Protein AF-A0A7W1HCL0-F1 (afdb_monomer_lite)

Radius of gyration: 26.21 Å; chains: 1; bounding box: 52×28×68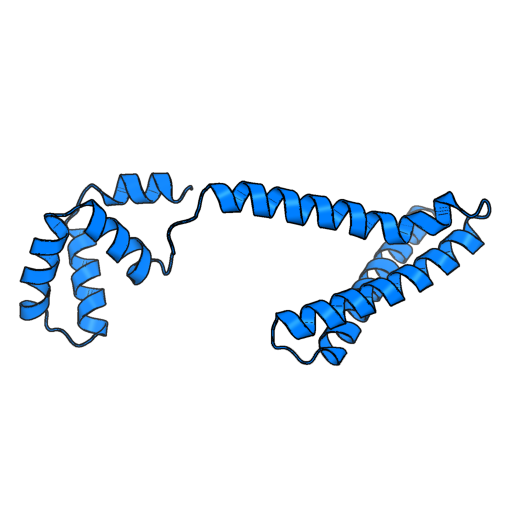 Å

Secondary structure (DSSP, 8-state):
--HHHHHHHHTS--HHHHHHHHHHHHTTT--HHHHHHHHHHHHTSHHHHHHHHHHHTT-PPPPPHHHHHHHHHHHHHHHHHHHHHHHHHHHH-S-HHHHHHHHHHHHHHHHHHHHHHHHHHHTS-HHHHHHHHHHHHHHHHHHHHHHHHHHH-

Sequence (153 aa):
MNTTAKCMKLTRCSNTKRTKVVEILENYGLTPAESLPIVESLAARPKDFADFMMRFELGLEKPNPKRALQSGGTIGGAYIYGGLIPLLPYILFDEVQTALLWSVVITVIALFIFGYIKGTFTGTTPLKSAIQTCLIGSVAAGTAFLVARMISE

pLDDT: mean 86.96, std 12.48, range [43.75, 97.81]

Structure (mmCIF, N/CA/C/O backbone):
data_AF-A0A7W1HCL0-F1
#
_entry.id   AF-A0A7W1HCL0-F1
#
loop_
_atom_site.group_PDB
_atom_site.id
_atom_site.type_symbol
_atom_site.label_atom_id
_atom_site.label_alt_id
_atom_site.label_comp_id
_atom_site.label_asym_id
_atom_site.label_entity_id
_atom_site.label_seq_id
_atom_site.pdbx_PDB_ins_code
_atom_site.Cartn_x
_atom_site.Cartn_y
_atom_site.Cartn_z
_atom_site.occupancy
_atom_site.B_iso_or_equiv
_atom_site.auth_seq_id
_atom_site.auth_comp_id
_atom_site.auth_asym_id
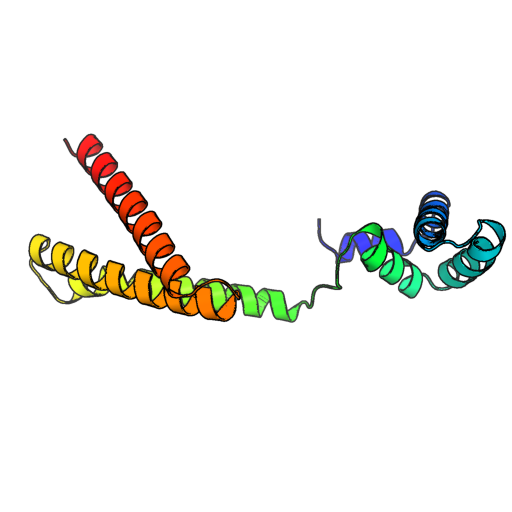_atom_site.auth_atom_id
_atom_site.pdbx_PDB_model_num
ATOM 1 N N . MET A 1 1 ? 19.926 -10.302 -3.844 1.00 45.91 1 MET A N 1
ATOM 2 C CA . MET A 1 1 ? 21.149 -10.170 -4.673 1.00 45.91 1 MET A CA 1
ATOM 3 C C . MET A 1 1 ? 21.038 -8.858 -5.445 1.00 45.91 1 MET A C 1
ATOM 5 O O . MET A 1 1 ? 20.189 -8.760 -6.318 1.00 45.91 1 MET A O 1
ATOM 9 N N . ASN A 1 2 ? 21.773 -7.817 -5.041 1.00 43.75 2 ASN A N 1
ATOM 10 C CA . ASN A 1 2 ? 21.508 -6.433 -5.470 1.00 43.75 2 ASN A CA 1
ATOM 11 C C . ASN A 1 2 ? 21.864 -6.202 -6.949 1.00 43.75 2 ASN A C 1
ATOM 13 O O . ASN A 1 2 ? 22.840 -6.764 -7.451 1.00 43.75 2 ASN A O 1
ATOM 17 N N . THR A 1 3 ? 21.116 -5.330 -7.630 1.00 51.94 3 THR A N 1
ATOM 18 C CA . THR A 1 3 ? 21.320 -4.951 -9.042 1.00 51.94 3 THR A CA 1
ATOM 19 C C . THR A 1 3 ? 22.755 -4.497 -9.323 1.00 51.94 3 THR A C 1
ATOM 21 O O . THR A 1 3 ? 23.313 -4.812 -10.370 1.00 51.94 3 THR A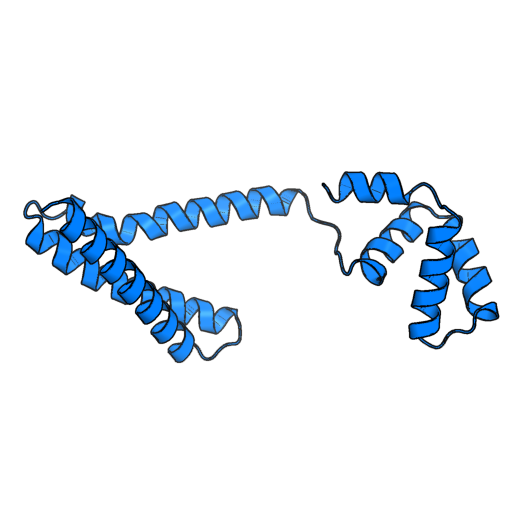 O 1
ATOM 24 N N . THR A 1 4 ? 23.414 -3.875 -8.345 1.00 53.31 4 THR A N 1
ATOM 25 C CA . THR A 1 4 ? 24.826 -3.468 -8.395 1.00 53.31 4 THR A CA 1
ATOM 26 C C . THR A 1 4 ? 25.789 -4.654 -8.532 1.00 53.31 4 THR A C 1
ATOM 28 O O . THR A 1 4 ? 26.731 -4.595 -9.318 1.00 53.31 4 THR A O 1
ATOM 31 N N . ALA A 1 5 ? 25.529 -5.769 -7.838 1.00 55.66 5 ALA A N 1
ATOM 32 C CA . ALA A 1 5 ? 26.347 -6.982 -7.923 1.00 55.66 5 ALA A CA 1
ATOM 33 C C . ALA A 1 5 ? 26.142 -7.719 -9.259 1.00 55.66 5 ALA A C 1
ATOM 35 O O . ALA A 1 5 ? 27.084 -8.290 -9.812 1.00 55.66 5 ALA A O 1
ATOM 36 N N . LYS A 1 6 ? 24.923 -7.670 -9.817 1.00 58.00 6 LYS A N 1
ATOM 37 C CA . LYS A 1 6 ? 24.634 -8.212 -11.154 1.00 58.00 6 LYS A CA 1
ATOM 38 C C . LYS A 1 6 ? 25.280 -7.356 -12.248 1.00 58.00 6 LYS A C 1
ATOM 40 O O . LYS A 1 6 ? 25.894 -7.915 -13.148 1.00 58.00 6 LYS A O 1
ATOM 45 N N . CYS A 1 7 ? 25.249 -6.028 -12.114 1.00 50.91 7 CYS A N 1
ATOM 46 C CA . CYS A 1 7 ? 25.924 -5.091 -13.015 1.00 50.91 7 CYS A CA 1
ATOM 47 C C . CYS A 1 7 ? 27.449 -5.297 -13.016 1.00 50.91 7 CYS A C 1
ATOM 49 O O . CYS A 1 7 ? 28.057 -5.362 -14.078 1.00 50.91 7 CYS A O 1
ATOM 51 N N . MET A 1 8 ? 28.053 -5.520 -11.841 1.00 53.41 8 MET A N 1
ATOM 52 C CA . MET A 1 8 ? 29.481 -5.840 -11.710 1.00 53.41 8 MET A CA 1
ATOM 53 C C . MET A 1 8 ? 29.843 -7.198 -12.341 1.00 53.41 8 MET A C 1
ATOM 55 O O . MET A 1 8 ? 30.880 -7.321 -12.990 1.00 53.41 8 MET A O 1
ATOM 59 N N . LYS A 1 9 ? 28.963 -8.210 -12.233 1.00 58.25 9 LYS A N 1
ATOM 60 C CA . LYS A 1 9 ? 29.106 -9.471 -12.983 1.00 58.25 9 LYS A CA 1
ATOM 61 C C . LYS A 1 9 ? 28.897 -9.286 -14.487 1.00 58.25 9 LYS A C 1
ATOM 63 O O . LYS A 1 9 ? 29.476 -10.052 -15.256 1.00 58.25 9 LYS A O 1
ATOM 68 N N . LEU A 1 10 ? 28.083 -8.323 -14.928 1.00 57.12 10 LEU A N 1
ATOM 69 C CA . LEU A 1 10 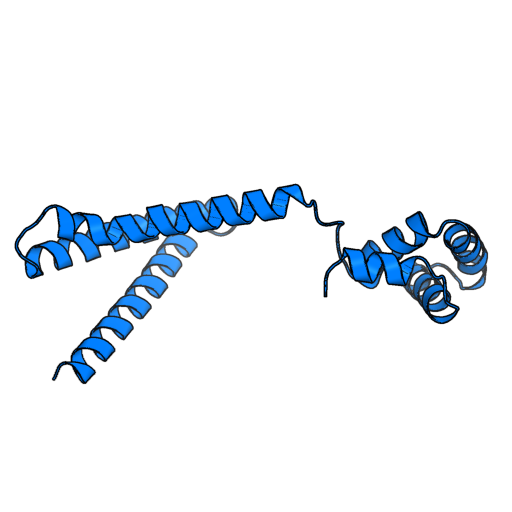? 27.787 -8.060 -16.340 1.00 57.12 10 LEU A CA 1
ATOM 70 C C . LEU A 1 10 ? 28.974 -7.444 -17.093 1.00 57.12 10 LEU A C 1
ATOM 72 O O . LEU A 1 10 ? 29.179 -7.834 -18.240 1.00 57.12 10 LEU A O 1
ATOM 76 N N . THR A 1 11 ? 29.812 -6.640 -16.430 1.00 56.84 11 THR A N 1
ATOM 77 C CA . THR A 1 11 ? 30.989 -5.967 -17.016 1.00 56.84 11 THR A CA 1
ATOM 78 C C . THR A 1 11 ? 32.018 -6.924 -17.638 1.00 56.84 11 THR A C 1
ATOM 80 O O . THR A 1 11 ? 32.737 -6.546 -18.558 1.00 56.84 11 THR A O 1
ATOM 83 N N . ARG A 1 12 ? 32.087 -8.187 -17.191 1.00 60.41 12 ARG A N 1
ATOM 84 C CA . ARG A 1 12 ? 32.938 -9.215 -17.816 1.00 60.41 12 ARG A CA 1
ATOM 85 C C . ARG A 1 12 ? 32.170 -9.893 -18.955 1.00 60.41 12 ARG A C 1
ATOM 87 O O . ARG A 1 12 ? 31.318 -10.748 -18.698 1.00 60.41 12 ARG A O 1
ATOM 94 N N . CYS A 1 13 ? 32.417 -9.494 -20.201 1.00 60.94 13 CYS A N 1
ATOM 95 C CA . CYS A 1 13 ? 31.746 -10.063 -21.373 1.00 60.94 13 CYS A CA 1
ATOM 96 C C . CYS A 1 13 ? 32.212 -11.519 -21.579 1.00 60.94 13 CYS A C 1
ATOM 98 O O . CYS A 1 13 ? 33.352 -11.765 -21.958 1.00 60.94 13 CYS A O 1
ATOM 100 N N . SER A 1 14 ? 31.353 -12.486 -21.246 1.00 72.12 14 SER A N 1
ATOM 101 C CA . SER A 1 14 ? 31.576 -13.915 -21.511 1.00 72.12 14 SER A CA 1
ATOM 102 C C . SER A 1 14 ? 30.874 -14.288 -22.815 1.00 72.12 14 SER A C 1
ATOM 104 O O . SER A 1 14 ? 29.826 -13.710 -23.113 1.00 72.12 14 SER A O 1
ATOM 106 N N . ASN A 1 15 ? 31.406 -15.263 -23.558 1.00 75.06 15 ASN A N 1
ATOM 107 C CA . ASN A 1 15 ? 30.807 -15.751 -24.805 1.00 75.06 15 ASN A CA 1
ATOM 108 C C . ASN A 1 15 ? 29.321 -16.105 -24.634 1.00 75.06 15 ASN A C 1
ATOM 110 O O . ASN A 1 15 ? 28.511 -15.713 -25.465 1.00 75.06 15 ASN A O 1
ATOM 114 N N . THR A 1 16 ? 28.931 -16.688 -23.495 1.00 80.62 16 THR A N 1
ATOM 115 C CA . THR A 1 16 ? 27.525 -17.000 -23.182 1.00 80.62 16 THR A CA 1
ATOM 116 C C . THR A 1 16 ? 26.612 -15.770 -23.200 1.00 80.62 16 THR A C 1
ATOM 118 O O . THR A 1 16 ? 25.453 -15.869 -23.581 1.00 80.62 16 THR A O 1
ATOM 121 N N . LYS A 1 17 ? 27.101 -14.591 -22.795 1.00 81.00 17 LYS A N 1
ATOM 122 C CA . LYS A 1 17 ? 26.290 -13.362 -22.816 1.00 81.00 17 LYS A CA 1
ATOM 123 C C . LYS A 1 17 ? 26.155 -12.786 -24.219 1.00 81.00 17 LYS A C 1
ATOM 125 O O . LYS A 1 17 ? 25.130 -12.192 -24.517 1.00 81.00 17 LYS A O 1
ATOM 130 N N . ARG A 1 18 ? 27.180 -12.942 -25.062 1.00 84.31 18 ARG A N 1
ATOM 131 C CA . ARG A 1 18 ? 27.140 -12.493 -26.461 1.00 84.31 18 ARG A CA 1
ATOM 132 C C . ARG A 1 18 ? 26.084 -13.268 -27.242 1.00 84.31 18 ARG A C 1
ATOM 134 O O . ARG A 1 18 ? 25.287 -12.651 -27.933 1.00 84.31 18 ARG A O 1
ATOM 141 N N . THR A 1 19 ? 26.009 -14.583 -27.031 1.00 86.19 19 THR A N 1
ATOM 142 C CA . THR A 1 19 ? 24.967 -15.441 -27.615 1.00 86.19 19 THR A CA 1
ATOM 143 C C . THR A 1 19 ? 23.560 -14.976 -27.241 1.00 86.19 19 THR A C 1
ATOM 145 O O . THR A 1 19 ? 22.702 -14.902 -28.107 1.00 86.19 19 THR A O 1
ATOM 148 N N . LYS A 1 20 ? 23.337 -14.563 -25.986 1.00 86.00 20 LYS A N 1
ATOM 149 C CA . LYS A 1 20 ? 22.034 -14.033 -25.549 1.00 86.00 20 LYS A CA 1
ATOM 150 C C . LYS A 1 20 ? 21.637 -12.734 -26.244 1.00 86.00 20 LYS A C 1
ATOM 152 O O . LYS A 1 20 ? 20.463 -12.522 -26.505 1.00 86.00 20 LYS A O 1
ATOM 157 N N . VAL A 1 21 ? 22.597 -11.855 -26.542 1.00 88.94 21 VAL A N 1
ATOM 158 C CA . VAL A 1 21 ? 22.310 -10.634 -27.313 1.00 88.94 21 VAL A CA 1
ATOM 159 C C . VAL A 1 21 ? 21.905 -10.987 -28.744 1.00 88.94 21 VAL A C 1
ATOM 161 O O . VAL A 1 21 ? 20.971 -10.380 -29.252 1.00 88.94 21 VAL A O 1
ATOM 164 N N . VAL A 1 22 ? 22.554 -11.978 -29.367 1.00 89.25 22 VAL A N 1
ATOM 165 C CA . VAL A 1 22 ? 22.160 -12.477 -30.698 1.00 89.25 22 VAL A CA 1
ATOM 166 C C . VAL A 1 22 ? 20.734 -13.030 -30.665 1.00 89.25 22 VAL A C 1
ATOM 168 O O . VAL A 1 22 ? 19.908 -12.581 -31.446 1.00 89.25 22 VAL A O 1
ATOM 171 N N . GLU A 1 23 ? 20.414 -13.894 -29.701 1.00 89.00 23 GLU A N 1
ATOM 172 C CA . GLU A 1 23 ? 19.066 -14.461 -29.521 1.00 89.00 23 GLU A CA 1
ATOM 173 C C . GLU A 1 23 ? 17.995 -13.374 -29.303 1.00 89.00 23 GLU A C 1
ATOM 175 O O . GLU A 1 23 ? 16.905 -13.425 -29.871 1.00 89.00 23 GLU A O 1
ATOM 180 N N . ILE A 1 24 ? 18.305 -12.338 -28.513 1.00 90.06 24 ILE A N 1
ATOM 181 C CA . ILE A 1 24 ? 17.412 -11.184 -28.338 1.00 90.06 24 ILE A CA 1
ATOM 182 C C . ILE A 1 24 ? 17.183 -10.477 -29.679 1.00 90.06 24 ILE A C 1
ATOM 184 O O . ILE A 1 24 ? 16.041 -10.166 -29.994 1.00 90.06 24 ILE A O 1
ATOM 188 N N . LEU A 1 25 ? 18.233 -10.212 -30.460 1.00 90.56 25 LEU A N 1
ATOM 189 C CA . LEU A 1 25 ? 18.130 -9.504 -31.743 1.00 90.56 25 LEU A CA 1
ATOM 190 C C . LEU A 1 25 ? 17.407 -10.330 -32.819 1.00 90.56 25 LEU A C 1
ATOM 192 O O . LEU A 1 25 ? 16.665 -9.763 -33.619 1.00 90.56 25 LEU A O 1
ATOM 196 N N . GLU A 1 26 ? 17.533 -11.654 -32.788 1.00 91.25 26 GLU A N 1
ATOM 197 C CA . GLU A 1 26 ? 16.764 -12.567 -33.640 1.00 91.25 26 GLU A CA 1
ATOM 198 C C . GLU A 1 26 ? 15.260 -12.485 -33.361 1.00 91.25 26 GLU A C 1
ATOM 200 O O . GLU A 1 26 ? 14.462 -12.466 -34.298 1.00 91.25 26 GLU A O 1
ATOM 205 N N . ASN A 1 27 ? 14.855 -12.312 -32.096 1.00 89.31 27 ASN A N 1
ATOM 206 C CA . ASN A 1 27 ? 13.449 -12.058 -31.749 1.00 89.31 27 ASN A CA 1
ATOM 207 C C . ASN A 1 27 ? 12.920 -10.724 -32.314 1.00 89.31 27 ASN A C 1
ATOM 209 O O . ASN A 1 27 ? 11.709 -10.546 -32.432 1.00 89.31 27 ASN A O 1
ATOM 213 N N . TYR A 1 28 ? 13.810 -9.797 -32.684 1.00 89.12 28 TYR A N 1
ATOM 214 C CA . TYR A 1 28 ? 13.479 -8.562 -33.404 1.00 89.12 28 TYR A CA 1
ATOM 215 C C . TYR A 1 28 ? 13.623 -8.691 -34.931 1.00 89.12 28 TYR A C 1
ATOM 217 O O . TYR A 1 28 ? 13.458 -7.700 -35.642 1.00 89.12 28 TYR A O 1
ATOM 225 N N . GLY A 1 29 ? 13.894 -9.894 -35.445 1.00 90.00 29 GLY A N 1
ATOM 226 C CA . GLY A 1 29 ? 13.959 -10.192 -36.876 1.00 90.00 29 GLY A CA 1
ATOM 227 C C . GLY A 1 29 ? 15.333 -10.003 -37.521 1.00 90.00 29 GLY A C 1
ATOM 228 O O . GLY A 1 29 ? 15.413 -10.047 -38.746 1.00 90.00 29 GLY A O 1
ATOM 229 N N . LEU A 1 30 ? 16.403 -9.794 -36.743 1.00 90.94 30 LEU A N 1
ATOM 230 C CA . LEU A 1 30 ? 17.762 -9.720 -37.288 1.00 90.94 30 LEU A CA 1
ATOM 231 C C . LEU A 1 30 ? 18.348 -11.117 -37.493 1.00 90.94 30 LEU A C 1
ATOM 233 O O . LEU A 1 30 ? 18.204 -11.996 -36.648 1.00 90.94 30 LEU A O 1
ATOM 237 N N . THR A 1 31 ? 19.084 -11.313 -38.583 1.00 90.81 31 THR A N 1
ATOM 238 C CA . THR A 1 31 ? 19.837 -12.554 -38.798 1.00 90.81 31 THR A CA 1
ATOM 239 C C . THR A 1 31 ? 21.106 -12.601 -37.926 1.00 90.81 31 THR A C 1
ATOM 241 O O . THR A 1 31 ? 21.622 -11.553 -37.509 1.00 90.81 31 THR A O 1
ATOM 244 N N . PRO A 1 32 ? 21.687 -13.793 -37.676 1.00 85.81 32 PRO A N 1
ATOM 245 C CA . PRO A 1 32 ? 22.960 -13.911 -36.962 1.00 85.81 32 PRO A CA 1
ATOM 246 C C . PRO A 1 32 ? 24.084 -13.075 -37.592 1.00 85.81 32 PRO A C 1
ATOM 248 O O . PRO A 1 32 ? 24.887 -12.467 -36.883 1.00 85.81 32 PRO A O 1
ATOM 251 N N . ALA A 1 33 ? 24.123 -13.014 -38.927 1.00 88.19 33 ALA A N 1
ATOM 252 C CA . ALA A 1 33 ? 25.129 -12.272 -39.682 1.00 88.19 33 ALA A CA 1
ATOM 253 C C . ALA A 1 33 ? 25.023 -10.752 -39.466 1.00 88.19 33 ALA A C 1
ATOM 255 O O . ALA A 1 33 ? 26.044 -10.076 -39.364 1.00 88.19 33 ALA A O 1
ATOM 256 N N . GLU A 1 34 ? 23.803 -10.224 -39.341 1.00 88.94 34 GLU A N 1
ATOM 257 C CA . GLU A 1 34 ? 23.544 -8.807 -39.049 1.00 88.94 34 GLU A CA 1
ATOM 258 C C . GLU A 1 34 ? 23.778 -8.471 -37.568 1.00 88.94 34 GLU A C 1
ATOM 260 O O . GLU A 1 34 ? 24.215 -7.370 -37.230 1.00 88.94 34 GLU A O 1
ATOM 265 N N . SER A 1 35 ? 23.528 -9.433 -36.677 1.00 89.00 35 SER A N 1
ATOM 266 C CA . SER A 1 35 ? 23.629 -9.255 -35.224 1.00 89.00 35 SER A CA 1
ATOM 267 C C . SER A 1 35 ? 25.070 -9.298 -34.708 1.00 89.00 35 SER A C 1
ATOM 269 O O . SER A 1 35 ? 25.410 -8.580 -33.766 1.00 89.00 35 SER A O 1
ATOM 271 N N . LEU A 1 36 ? 25.940 -10.106 -35.322 1.00 87.00 36 LEU A N 1
ATOM 272 C CA . LEU A 1 36 ? 27.352 -10.265 -34.944 1.00 87.00 36 LEU A CA 1
ATOM 273 C C . LEU A 1 36 ? 28.124 -8.937 -34.788 1.00 87.00 36 LEU A C 1
ATOM 275 O O . LEU A 1 36 ? 28.658 -8.703 -33.698 1.00 87.00 36 LEU A O 1
ATOM 279 N N . PRO A 1 37 ? 28.159 -8.030 -35.785 1.00 90.12 37 PRO A N 1
ATOM 280 C CA . PRO A 1 37 ? 28.888 -6.766 -35.655 1.00 90.12 37 PRO A CA 1
ATOM 281 C C . PRO A 1 37 ? 28.297 -5.850 -34.571 1.00 90.12 37 PRO A C 1
ATOM 283 O O . PRO A 1 37 ? 29.032 -5.123 -33.895 1.00 90.12 37 PRO A O 1
ATOM 286 N N . ILE A 1 38 ? 26.978 -5.911 -34.351 1.00 88.75 38 ILE A N 1
ATOM 287 C CA . ILE A 1 38 ? 26.298 -5.168 -33.281 1.00 88.75 38 ILE A CA 1
ATOM 288 C C . ILE A 1 38 ? 26.760 -5.691 -31.918 1.00 88.75 38 ILE A C 1
ATOM 290 O O . ILE A 1 38 ? 27.138 -4.907 -31.046 1.00 88.75 38 ILE A O 1
ATOM 294 N N . VAL A 1 39 ? 26.781 -7.014 -31.744 1.00 89.25 39 VAL A N 1
ATOM 295 C CA . VAL A 1 39 ? 27.208 -7.667 -30.501 1.00 89.25 39 VAL A CA 1
ATOM 296 C C . VAL A 1 39 ? 28.679 -7.384 -30.208 1.00 89.25 39 VAL 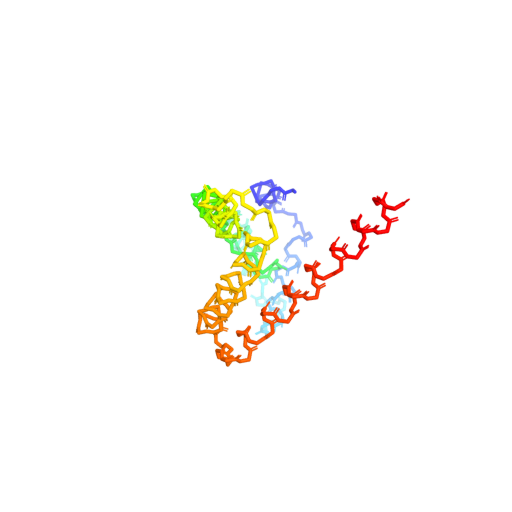A C 1
ATOM 298 O O . VAL A 1 39 ? 29.020 -7.120 -29.056 1.00 89.25 39 VAL A O 1
ATOM 301 N N . GLU A 1 40 ? 29.551 -7.388 -31.217 1.00 87.62 40 GLU A N 1
ATOM 302 C CA . GLU A 1 40 ? 30.970 -7.051 -31.055 1.00 87.62 40 GLU A CA 1
ATOM 303 C C . GLU A 1 40 ? 31.178 -5.585 -30.658 1.00 87.62 40 GLU A C 1
ATOM 305 O O . GLU A 1 40 ? 31.884 -5.300 -29.685 1.00 87.62 40 GLU A O 1
ATOM 310 N N . SER A 1 41 ? 30.500 -4.656 -31.339 1.00 88.56 41 SER A N 1
ATOM 311 C CA . SER A 1 41 ? 30.541 -3.224 -31.012 1.00 88.56 41 SER A CA 1
ATOM 312 C C . SER A 1 41 ? 29.988 -2.925 -29.614 1.00 88.56 41 SER A C 1
ATOM 314 O O . SER A 1 41 ? 30.484 -2.043 -28.902 1.00 88.56 41 SER A O 1
ATOM 316 N N . LEU A 1 42 ? 28.961 -3.665 -29.190 1.00 86.31 42 LEU A N 1
ATOM 317 C CA . LEU A 1 42 ? 28.389 -3.548 -27.855 1.00 86.31 42 LEU A CA 1
ATOM 318 C C . LEU A 1 42 ? 29.316 -4.180 -26.806 1.00 86.31 42 LEU A C 1
ATOM 320 O O . LEU A 1 42 ? 29.534 -3.595 -25.749 1.00 86.31 42 LEU A O 1
ATOM 324 N N . ALA A 1 43 ? 29.934 -5.326 -27.102 1.00 83.88 43 ALA A N 1
ATOM 325 C CA . ALA A 1 43 ? 30.883 -6.001 -26.216 1.00 83.88 43 ALA A CA 1
ATOM 326 C C . ALA A 1 43 ? 32.158 -5.179 -25.959 1.00 83.88 43 ALA A C 1
ATOM 328 O O . ALA A 1 43 ? 32.742 -5.292 -24.880 1.00 83.88 43 ALA A O 1
ATOM 329 N N . ALA A 1 44 ? 32.559 -4.326 -26.908 1.00 85.81 44 ALA A N 1
ATOM 330 C CA . ALA A 1 44 ? 33.633 -3.348 -26.732 1.00 85.81 44 ALA A CA 1
ATOM 331 C C . ALA A 1 44 ? 33.281 -2.223 -25.733 1.00 85.81 44 ALA A C 1
ATOM 333 O O . ALA A 1 44 ? 34.170 -1.518 -25.257 1.00 85.81 44 ALA A O 1
ATOM 334 N N . ARG A 1 45 ? 31.997 -2.071 -25.370 1.00 85.75 45 ARG A N 1
ATOM 335 C CA . ARG A 1 45 ? 31.475 -1.069 -24.426 1.00 85.75 45 ARG A CA 1
ATOM 336 C C . ARG A 1 45 ? 30.763 -1.760 -23.253 1.00 85.75 45 ARG A C 1
ATOM 338 O O . ARG A 1 45 ? 29.536 -1.828 -23.217 1.00 85.75 45 ARG A O 1
ATOM 345 N N . PRO A 1 46 ? 31.504 -2.245 -22.234 1.00 81.56 46 PRO A N 1
ATOM 346 C CA . PRO A 1 46 ? 30.952 -3.088 -21.166 1.00 81.56 46 PRO A CA 1
ATOM 347 C C . PRO A 1 46 ? 29.779 -2.477 -20.389 1.00 81.56 46 PRO A C 1
ATOM 349 O O . PRO A 1 46 ? 28.924 -3.211 -19.896 1.00 81.56 46 PRO A O 1
ATOM 352 N N . LYS A 1 47 ? 29.742 -1.143 -20.259 1.00 81.88 47 LYS A N 1
ATOM 353 C CA . LYS A 1 47 ? 28.647 -0.421 -19.592 1.00 81.88 47 LYS A CA 1
ATOM 354 C C . LYS A 1 47 ? 27.354 -0.491 -20.407 1.00 81.88 47 LYS A C 1
ATOM 356 O O . LYS A 1 47 ? 26.323 -0.869 -19.859 1.00 81.88 47 LYS A O 1
ATOM 361 N N . ASP A 1 48 ? 27.434 -0.205 -21.703 1.00 85.00 48 ASP A N 1
ATOM 362 C CA . ASP A 1 48 ? 26.289 -0.232 -22.619 1.00 85.00 48 ASP A CA 1
ATOM 363 C C . ASP A 1 48 ? 25.786 -1.668 -22.813 1.00 85.00 48 ASP A C 1
ATOM 365 O O . ASP A 1 48 ? 24.583 -1.914 -22.816 1.00 85.00 48 ASP A O 1
ATOM 369 N N . PHE A 1 49 ? 26.705 -2.637 -22.868 1.00 86.12 49 PHE A N 1
ATOM 370 C CA . PHE A 1 49 ? 26.378 -4.063 -22.894 1.00 86.12 49 PHE A CA 1
ATOM 371 C C . PHE A 1 49 ? 25.619 -4.512 -21.639 1.00 86.12 49 PHE A C 1
ATOM 373 O O . PHE A 1 49 ? 24.626 -5.233 -21.731 1.00 86.12 49 PHE A O 1
ATOM 380 N N . ALA A 1 50 ? 26.067 -4.091 -20.452 1.00 83.31 50 ALA A N 1
ATOM 381 C CA . ALA A 1 50 ? 25.381 -4.405 -19.203 1.00 83.31 50 ALA A CA 1
ATOM 382 C C . ALA A 1 50 ? 23.985 -3.768 -19.146 1.00 83.31 50 ALA A C 1
ATOM 384 O O . ALA A 1 50 ? 23.044 -4.425 -18.706 1.00 83.31 50 ALA A O 1
ATOM 385 N N . ASP A 1 51 ? 23.838 -2.528 -19.614 1.00 83.62 51 ASP A N 1
ATOM 386 C CA . ASP A 1 51 ? 22.551 -1.828 -19.659 1.00 83.62 51 ASP A CA 1
ATOM 387 C C . ASP A 1 51 ? 21.579 -2.464 -20.658 1.00 83.62 51 ASP A C 1
ATOM 389 O O . ASP A 1 51 ? 20.406 -2.647 -20.329 1.00 83.62 51 ASP A O 1
ATOM 393 N N . PHE A 1 52 ? 22.068 -2.869 -21.834 1.00 85.88 52 PHE A N 1
ATOM 394 C CA . PHE A 1 52 ? 21.293 -3.629 -22.813 1.00 85.88 52 PHE A CA 1
ATOM 395 C C . PHE A 1 52 ? 20.793 -4.944 -22.209 1.00 85.88 52 PHE A C 1
ATOM 397 O O . PHE A 1 52 ? 19.594 -5.205 -22.206 1.00 85.88 52 PHE A O 1
ATOM 404 N N . MET A 1 53 ? 21.683 -5.734 -21.604 1.00 83.94 53 MET A N 1
ATOM 405 C CA . MET A 1 53 ? 21.297 -6.996 -20.968 1.00 83.94 53 MET A CA 1
ATOM 406 C C . MET A 1 53 ? 20.321 -6.783 -19.803 1.00 83.94 53 MET A C 1
ATOM 408 O O . MET A 1 53 ? 19.354 -7.525 -19.664 1.00 83.94 53 MET A O 1
ATOM 412 N N . MET A 1 54 ? 20.504 -5.746 -18.978 1.00 81.25 54 MET A N 1
ATOM 413 C CA . MET A 1 54 ? 19.551 -5.449 -17.902 1.00 81.25 54 MET A CA 1
ATOM 414 C C . MET A 1 54 ? 18.152 -5.128 -18.431 1.00 81.25 54 MET A C 1
ATOM 416 O O . MET A 1 54 ? 17.174 -5.598 -17.854 1.00 81.25 54 MET A O 1
ATOM 420 N N . ARG A 1 55 ? 18.053 -4.381 -19.532 1.00 83.31 55 ARG A N 1
ATOM 421 C CA . ARG A 1 55 ? 16.766 -4.009 -20.124 1.00 83.31 55 ARG A CA 1
ATOM 422 C C . ARG A 1 55 ? 16.112 -5.161 -20.879 1.00 83.31 55 ARG A C 1
ATOM 424 O O . ARG A 1 55 ? 14.955 -5.461 -20.616 1.00 83.31 55 ARG A O 1
ATOM 431 N N . PHE A 1 56 ? 16.841 -5.803 -21.786 1.00 83.50 56 PHE A N 1
ATOM 432 C CA . PHE A 1 56 ? 16.261 -6.740 -22.750 1.00 83.50 56 PHE A CA 1
ATOM 433 C C . PHE A 1 56 ? 16.263 -8.199 -22.284 1.00 83.50 56 PHE A C 1
ATOM 435 O O . PHE A 1 56 ? 15.357 -8.937 -22.643 1.00 83.50 56 PHE A O 1
ATOM 442 N N . GLU A 1 57 ? 17.222 -8.623 -21.454 1.00 78.88 57 GLU A N 1
ATOM 443 C CA . GLU A 1 57 ? 17.207 -9.985 -20.893 1.00 78.88 57 GLU A CA 1
ATOM 444 C C . GLU A 1 57 ? 16.365 -10.049 -19.612 1.00 78.88 57 GLU A C 1
ATOM 446 O O . GLU A 1 57 ? 15.666 -11.027 -19.363 1.00 78.88 57 GLU A O 1
ATOM 451 N N . LEU A 1 58 ? 16.461 -9.024 -18.756 1.00 71.69 58 LEU A N 1
ATOM 452 C CA . LEU A 1 58 ? 15.879 -9.070 -17.410 1.00 71.69 58 LEU A CA 1
ATOM 453 C C . LEU A 1 58 ? 14.619 -8.219 -17.245 1.00 71.69 58 LEU A C 1
ATOM 455 O O . LEU A 1 58 ? 13.977 -8.327 -16.203 1.00 71.69 58 LEU A O 1
ATOM 459 N N . GLY A 1 59 ? 14.293 -7.348 -18.206 1.00 75.00 59 GLY A N 1
ATOM 460 C CA . GLY A 1 59 ? 13.199 -6.381 -18.063 1.00 75.00 59 GLY A CA 1
ATOM 461 C C . GLY A 1 59 ? 13.412 -5.393 -16.912 1.00 75.00 59 GLY A C 1
ATOM 462 O O . GLY A 1 59 ? 12.453 -4.813 -16.408 1.00 75.00 59 GLY A O 1
ATOM 463 N N . LEU A 1 60 ? 14.653 -5.233 -16.434 1.00 72.56 60 LEU A N 1
ATOM 464 C CA . LEU A 1 60 ? 14.964 -4.417 -15.268 1.00 72.56 60 LEU A CA 1
ATOM 465 C C . LEU A 1 60 ? 15.415 -3.025 -15.692 1.00 72.56 60 LEU A C 1
ATOM 467 O O . LEU A 1 60 ? 16.380 -2.847 -16.437 1.00 72.56 60 LEU A O 1
ATOM 471 N N . GLU A 1 61 ? 14.766 -2.022 -15.118 1.00 68.75 61 GLU A N 1
ATOM 472 C CA . GLU A 1 61 ? 15.225 -0.644 -15.184 1.00 68.75 61 GLU A CA 1
ATOM 473 C C . GLU A 1 61 ? 16.229 -0.364 -14.055 1.00 68.75 61 GLU A C 1
ATOM 475 O O . GLU A 1 61 ? 16.152 -0.945 -12.967 1.00 68.75 61 GLU A O 1
ATOM 480 N N . LYS A 1 62 ? 17.214 0.509 -14.302 1.00 66.19 62 LYS A N 1
ATOM 481 C CA . LYS A 1 62 ? 18.242 0.841 -13.304 1.00 66.19 62 LYS A CA 1
ATOM 482 C C . LYS A 1 62 ? 17.568 1.417 -12.046 1.00 66.19 62 LYS A C 1
ATOM 484 O O . LYS A 1 62 ? 16.941 2.474 -12.133 1.00 66.19 62 LYS A O 1
ATOM 489 N N . PRO A 1 63 ? 17.705 0.780 -10.867 1.00 66.81 63 PRO A N 1
ATOM 490 C CA . PRO A 1 63 ? 17.081 1.286 -9.655 1.00 66.81 63 PRO A CA 1
ATOM 491 C C . PRO A 1 63 ? 17.736 2.604 -9.242 1.00 66.81 63 PRO A C 1
ATOM 493 O O . PRO A 1 63 ? 18.957 2.702 -9.127 1.00 66.81 63 PRO A O 1
ATOM 496 N N . ASN A 1 64 ? 16.915 3.622 -8.991 1.00 74.81 64 ASN A N 1
ATOM 497 C CA . ASN A 1 64 ? 17.383 4.886 -8.435 1.00 74.81 64 ASN A CA 1
ATOM 498 C C . ASN A 1 64 ? 17.601 4.716 -6.916 1.00 74.81 64 ASN A C 1
ATOM 500 O O . ASN A 1 64 ? 16.626 4.482 -6.200 1.00 74.81 64 ASN A O 1
ATOM 504 N N . PRO A 1 65 ? 18.831 4.857 -6.387 1.00 69.75 65 PRO A N 1
ATOM 505 C CA . PRO A 1 65 ? 19.116 4.608 -4.972 1.00 69.75 65 PRO A CA 1
ATOM 506 C C . PRO A 1 65 ? 18.343 5.544 -4.030 1.00 69.75 65 PRO A C 1
ATOM 508 O O . PRO A 1 65 ? 17.973 5.135 -2.932 1.00 69.75 65 PRO A O 1
ATOM 511 N N . LYS A 1 66 ? 18.015 6.770 -4.467 1.00 75.50 66 LYS A N 1
ATOM 512 C CA . LYS A 1 66 ? 17.200 7.709 -3.676 1.00 75.50 66 LYS A CA 1
ATOM 513 C C . LYS A 1 66 ? 15.741 7.258 -3.555 1.00 75.50 66 LYS A C 1
ATOM 515 O O . LYS A 1 66 ? 15.116 7.515 -2.529 1.00 75.50 66 LYS A O 1
ATOM 520 N N . ARG A 1 67 ? 15.216 6.529 -4.552 1.00 79.94 67 ARG A N 1
ATOM 521 C CA . ARG A 1 67 ? 13.847 5.989 -4.505 1.00 79.94 67 ARG A CA 1
ATOM 522 C C . ARG A 1 67 ? 13.668 4.955 -3.400 1.00 79.94 67 ARG A C 1
ATOM 524 O O . ARG A 1 67 ? 12.573 4.866 -2.866 1.00 79.94 67 ARG A O 1
ATOM 531 N N . ALA A 1 68 ? 14.710 4.210 -3.026 1.00 82.06 68 ALA A N 1
ATOM 532 C CA . ALA A 1 68 ? 14.605 3.209 -1.964 1.00 82.06 68 ALA A CA 1
ATOM 533 C C . ALA A 1 68 ? 14.283 3.854 -0.605 1.00 82.06 68 ALA A C 1
ATOM 535 O O . ALA A 1 68 ? 13.338 3.442 0.063 1.00 82.06 68 ALA A O 1
ATOM 536 N N . LEU A 1 69 ? 15.010 4.914 -0.234 1.00 86.12 69 LEU A N 1
ATOM 537 C CA . LEU A 1 69 ? 14.760 5.652 1.010 1.00 86.12 69 LEU A CA 1
ATOM 538 C C . LEU A 1 69 ? 13.422 6.394 0.977 1.00 86.12 69 LEU A C 1
ATOM 540 O O . LEU A 1 69 ? 12.671 6.347 1.947 1.00 86.12 69 LEU A O 1
ATOM 544 N N . GLN A 1 70 ? 13.093 7.030 -0.150 1.00 88.62 70 GLN A N 1
ATOM 545 C CA . GLN A 1 70 ? 11.804 7.705 -0.322 1.00 88.62 70 GLN A CA 1
ATOM 546 C C . GLN A 1 70 ? 10.632 6.721 -0.223 1.00 88.62 70 GLN A C 1
ATOM 548 O O . GLN A 1 70 ? 9.653 6.997 0.465 1.00 88.62 70 GLN A O 1
ATOM 553 N N . SER A 1 71 ? 10.738 5.551 -0.858 1.00 89.19 71 SER A N 1
ATOM 554 C CA . SER A 1 71 ? 9.725 4.496 -0.775 1.00 89.19 71 SER A CA 1
ATOM 555 C C . SER A 1 71 ? 9.605 3.945 0.644 1.00 89.19 71 SER A C 1
ATOM 557 O O . SER A 1 71 ? 8.495 3.749 1.123 1.00 89.19 71 SER A O 1
ATOM 559 N N . GLY A 1 72 ? 10.725 3.720 1.335 1.00 92.00 72 GLY A N 1
ATOM 560 C CA . GLY A 1 72 ? 10.709 3.255 2.722 1.00 92.00 72 GLY A CA 1
ATOM 561 C C . GLY A 1 72 ? 10.021 4.253 3.654 1.00 92.00 72 GLY A C 1
ATOM 562 O O . GLY A 1 72 ? 9.116 3.879 4.395 1.00 92.00 72 GLY A O 1
ATOM 563 N N . GLY A 1 73 ? 10.395 5.533 3.569 1.00 94.81 73 GLY A N 1
ATOM 564 C CA . GLY A 1 73 ? 9.800 6.592 4.388 1.00 94.81 73 GLY A CA 1
ATOM 565 C C . GLY A 1 73 ? 8.314 6.812 4.102 1.00 94.81 73 GLY A C 1
ATOM 566 O O . GLY A 1 73 ? 7.526 6.950 5.033 1.00 94.81 73 GLY A O 1
ATOM 567 N N . THR A 1 74 ? 7.909 6.790 2.830 1.00 93.25 74 THR A N 1
ATOM 568 C CA . THR A 1 74 ? 6.495 6.956 2.447 1.00 93.25 74 THR A CA 1
ATOM 569 C C . THR A 1 74 ? 5.627 5.788 2.907 1.00 93.25 74 THR A C 1
ATOM 571 O O . THR A 1 74 ? 4.567 6.026 3.477 1.00 93.25 74 THR A O 1
ATOM 574 N N . ILE A 1 75 ? 6.077 4.539 2.735 1.00 94.62 75 ILE A N 1
ATOM 575 C CA . ILE A 1 75 ? 5.340 3.354 3.203 1.00 94.62 75 ILE A CA 1
ATOM 576 C C . ILE A 1 75 ? 5.283 3.321 4.733 1.00 94.62 75 ILE A C 1
ATOM 578 O O . ILE A 1 75 ? 4.215 3.089 5.296 1.00 94.62 75 ILE A O 1
ATOM 582 N N . GLY A 1 76 ? 6.406 3.585 5.408 1.00 96.31 76 GLY A N 1
ATOM 583 C CA . GLY A 1 76 ? 6.467 3.617 6.869 1.00 96.31 76 GLY A CA 1
ATOM 584 C C . GLY A 1 76 ? 5.549 4.687 7.459 1.00 96.31 76 GLY A C 1
ATOM 585 O O . GLY A 1 76 ? 4.735 4.388 8.328 1.00 96.31 76 GLY A O 1
ATOM 586 N N . GLY A 1 77 ? 5.610 5.911 6.926 1.00 96.56 77 GLY A N 1
ATOM 587 C CA . GLY A 1 77 ? 4.703 6.990 7.310 1.00 96.56 77 GLY A CA 1
ATOM 588 C C . GLY A 1 77 ? 3.240 6.616 7.075 1.00 96.56 77 GLY A C 1
ATOM 589 O O . GLY A 1 77 ? 2.424 6.738 7.984 1.00 96.56 77 GLY A O 1
ATOM 590 N N . ALA A 1 78 ? 2.909 6.081 5.896 1.00 94.81 78 ALA A N 1
ATOM 591 C CA . ALA A 1 78 ? 1.551 5.640 5.584 1.00 94.81 78 ALA A CA 1
ATOM 592 C C . ALA A 1 78 ? 1.032 4.571 6.562 1.00 94.81 78 ALA A C 1
ATOM 594 O O . ALA A 1 78 ? -0.132 4.628 6.946 1.00 94.81 78 ALA A O 1
ATOM 595 N N . TYR A 1 79 ? 1.881 3.639 7.008 1.00 95.12 79 TYR A N 1
ATOM 596 C CA . TYR A 1 79 ? 1.513 2.636 8.012 1.00 95.12 79 TYR A CA 1
ATOM 597 C C . TYR A 1 79 ? 1.237 3.246 9.387 1.00 95.12 79 TYR A C 1
ATOM 599 O O . TYR A 1 79 ? 0.279 2.847 10.043 1.00 95.12 79 TYR A O 1
ATOM 607 N N . ILE A 1 80 ? 2.040 4.226 9.810 1.00 95.81 80 ILE A N 1
ATOM 608 C CA . ILE A 1 80 ? 1.838 4.927 11.085 1.00 95.81 80 ILE A CA 1
ATOM 609 C C . ILE A 1 80 ? 0.500 5.668 11.066 1.00 95.81 80 ILE A C 1
ATOM 611 O O . ILE A 1 80 ? -0.342 5.446 11.933 1.00 95.81 80 ILE A O 1
ATOM 615 N N . TYR A 1 81 ? 0.272 6.511 10.055 1.00 94.44 81 TYR A N 1
ATOM 616 C CA . TYR A 1 81 ? -0.968 7.283 9.958 1.00 94.44 81 TYR A CA 1
ATOM 617 C C . TYR A 1 81 ? -2.187 6.385 9.717 1.00 94.44 81 TYR A C 1
ATOM 619 O O . TYR A 1 81 ? -3.236 6.599 10.318 1.00 94.44 81 TYR A O 1
ATOM 627 N N . GLY A 1 82 ? -2.044 5.351 8.883 1.00 93.44 82 GLY A N 1
ATOM 628 C CA . GLY A 1 82 ? -3.095 4.374 8.604 1.00 93.44 82 GLY A CA 1
ATOM 629 C C . GLY A 1 82 ? -3.496 3.562 9.835 1.00 93.44 82 GLY A C 1
ATOM 630 O O . GLY A 1 82 ? -4.683 3.369 10.080 1.00 93.44 82 GLY A O 1
ATOM 631 N N . GLY A 1 83 ? -2.518 3.127 10.634 1.00 93.69 83 GLY A N 1
ATOM 632 C CA . GLY A 1 83 ? -2.746 2.383 11.873 1.00 93.69 83 GLY A CA 1
ATOM 633 C C . GLY A 1 83 ? -3.262 3.244 13.026 1.00 93.69 83 GLY A C 1
ATOM 634 O O . GLY A 1 83 ? -3.920 2.725 13.920 1.00 93.69 83 GLY A O 1
ATOM 635 N N . LEU A 1 84 ? -3.021 4.558 13.001 1.00 95.88 84 LEU A N 1
ATOM 636 C CA . LEU A 1 84 ? -3.526 5.461 14.034 1.00 95.88 84 LEU A CA 1
ATOM 637 C C . LEU A 1 84 ? -5.046 5.657 13.937 1.00 95.88 84 LEU A C 1
ATOM 639 O O . LEU A 1 84 ? -5.707 5.765 14.963 1.00 95.88 84 LEU A O 1
ATOM 643 N N . ILE A 1 85 ? -5.609 5.646 12.725 1.00 95.50 85 ILE A N 1
ATOM 644 C CA . ILE A 1 85 ? -7.049 5.832 12.476 1.00 95.50 85 ILE A CA 1
ATOM 645 C C . ILE A 1 85 ? -7.942 4.916 13.344 1.00 95.50 85 ILE A C 1
ATOM 647 O O . ILE A 1 85 ? -8.785 5.455 14.062 1.00 95.50 85 ILE A O 1
ATOM 651 N N . PRO A 1 86 ? -7.783 3.574 13.346 1.00 93.38 86 PRO A N 1
ATOM 652 C CA . PRO A 1 86 ? -8.583 2.689 14.201 1.00 93.38 86 PRO A CA 1
ATOM 653 C C . PRO A 1 86 ? -8.320 2.879 15.702 1.00 93.38 86 PRO A C 1
ATOM 655 O O . PRO A 1 86 ? -9.172 2.523 16.514 1.00 93.38 86 PRO A O 1
ATOM 658 N N . LEU A 1 87 ? -7.162 3.419 16.088 1.00 94.44 87 LEU A N 1
ATOM 659 C CA . LEU A 1 87 ? -6.789 3.620 17.490 1.00 94.44 87 LEU A CA 1
ATOM 660 C C . LEU A 1 87 ? -7.353 4.919 18.074 1.00 94.44 87 LEU A C 1
ATOM 662 O O . LEU A 1 87 ? -7.514 5.004 19.288 1.00 94.44 87 LEU A O 1
ATOM 666 N N . LEU A 1 88 ? -7.694 5.910 17.240 1.00 94.81 88 LEU A N 1
ATOM 667 C CA . LEU A 1 88 ? -8.197 7.208 17.704 1.00 94.81 88 LEU A CA 1
ATOM 668 C C . LEU A 1 88 ? -9.380 7.093 18.682 1.00 94.81 88 LEU A C 1
ATOM 670 O O . LEU A 1 88 ? -9.327 7.742 19.725 1.00 94.81 88 LEU A O 1
ATOM 674 N N . PRO A 1 89 ? -10.411 6.258 18.446 1.00 94.38 89 PRO A N 1
ATOM 675 C CA . PRO A 1 89 ? -11.526 6.143 19.386 1.00 94.38 89 PRO A CA 1
ATOM 676 C C . PRO A 1 89 ? -11.120 5.600 20.755 1.00 94.38 89 PRO A C 1
ATOM 678 O O . PRO A 1 89 ? -11.675 6.026 21.758 1.00 94.38 89 PRO A O 1
ATOM 681 N N . TYR A 1 90 ? -10.114 4.729 20.821 1.00 94.19 90 TYR A N 1
ATOM 682 C CA . TYR A 1 90 ? -9.605 4.202 22.091 1.00 94.19 90 TYR A CA 1
ATOM 683 C C . TYR A 1 90 ? -8.827 5.235 22.911 1.00 94.19 90 TYR A C 1
ATOM 685 O O . TYR A 1 90 ? -8.626 5.038 24.102 1.00 94.19 90 TYR A O 1
ATOM 693 N N . ILE A 1 91 ? -8.374 6.322 22.282 1.00 94.75 91 ILE A N 1
ATOM 694 C CA . ILE A 1 91 ? -7.716 7.440 22.969 1.00 94.75 91 ILE A CA 1
ATOM 695 C C . ILE A 1 91 ? -8.759 8.449 23.478 1.00 94.75 91 ILE A C 1
ATOM 697 O O . ILE A 1 91 ? -8.506 9.158 24.446 1.00 94.75 91 ILE A O 1
ATOM 701 N N . LEU A 1 92 ? -9.915 8.540 22.812 1.00 93.56 92 LEU A N 1
ATOM 702 C CA . LEU A 1 92 ? -10.935 9.560 23.076 1.00 93.56 92 LEU A CA 1
ATOM 703 C C . LEU A 1 92 ? -12.076 9.087 23.984 1.00 93.56 92 LEU A C 1
ATOM 705 O O . LEU A 1 92 ? -12.717 9.921 24.617 1.00 93.56 92 LEU A O 1
ATOM 709 N N . PHE A 1 93 ? -12.360 7.785 24.017 1.00 92.88 93 PHE A N 1
ATOM 710 C CA . PHE A 1 93 ? -13.443 7.207 24.808 1.00 92.88 93 PHE A CA 1
ATOM 711 C C . PHE A 1 93 ? -12.885 6.284 25.894 1.00 92.88 93 PHE A C 1
ATOM 713 O O . PHE A 1 93 ? -12.105 5.382 25.596 1.00 92.88 93 PHE A O 1
ATOM 720 N N . ASP A 1 94 ? -13.347 6.465 27.133 1.00 92.88 94 ASP A N 1
ATOM 721 C CA . ASP A 1 94 ? -12.945 5.630 28.276 1.00 92.88 94 ASP A CA 1
ATOM 722 C C . ASP A 1 94 ? -13.580 4.230 28.232 1.00 92.88 94 ASP A C 1
ATOM 724 O O . ASP A 1 94 ? -13.018 3.245 28.715 1.00 92.88 94 ASP A O 1
ATOM 728 N N . GLU A 1 95 ? -14.773 4.124 27.643 1.00 94.94 95 GLU A N 1
ATOM 729 C CA . GLU A 1 95 ? -15.498 2.864 27.541 1.00 94.94 95 GLU A CA 1
ATOM 730 C C . GLU A 1 95 ? -15.078 2.076 26.295 1.00 94.94 95 GLU A C 1
ATOM 732 O O . GLU A 1 95 ? -15.346 2.465 25.156 1.00 94.94 95 GLU A O 1
ATOM 737 N N . VAL A 1 96 ? -14.485 0.901 26.522 1.00 92.56 96 VAL A N 1
ATOM 738 C CA . VAL A 1 96 ? -13.928 0.028 25.475 1.00 92.56 96 VAL A CA 1
ATOM 739 C C . VAL A 1 96 ? -14.971 -0.398 24.437 1.00 92.56 96 VAL A C 1
ATOM 741 O O . VAL A 1 96 ? -14.662 -0.469 23.249 1.00 92.56 96 VAL A O 1
ATOM 744 N N . GLN A 1 97 ? -16.207 -0.681 24.858 1.00 92.69 97 GLN A N 1
ATOM 745 C CA . GLN A 1 97 ? -17.272 -1.126 23.949 1.00 92.69 97 GLN A CA 1
ATOM 746 C C . GLN A 1 97 ? -17.693 -0.003 22.992 1.00 92.69 97 GLN A C 1
ATOM 748 O O . GLN A 1 97 ? -17.811 -0.217 21.783 1.00 92.69 97 GLN A O 1
ATOM 753 N N . THR A 1 98 ? -17.838 1.209 23.527 1.00 93.44 98 THR A N 1
ATOM 754 C CA . THR A 1 98 ? -18.148 2.415 22.755 1.00 93.44 98 THR A CA 1
ATOM 755 C C . THR A 1 98 ? -16.990 2.771 21.816 1.00 93.44 98 THR A C 1
ATOM 757 O O . THR A 1 98 ? -17.213 3.008 20.626 1.00 93.44 98 THR A O 1
ATOM 760 N N . ALA A 1 99 ? -15.744 2.711 22.298 1.00 94.88 99 ALA A N 1
ATOM 761 C CA . ALA A 1 99 ? -14.547 2.925 21.484 1.00 94.88 99 ALA A CA 1
ATOM 762 C C . ALA A 1 99 ? -14.442 1.929 20.315 1.00 94.88 99 ALA A C 1
ATOM 764 O O . ALA A 1 99 ? -14.153 2.330 19.186 1.00 94.88 99 ALA A O 1
ATOM 765 N N . LEU A 1 100 ? -14.726 0.644 20.559 1.00 93.75 100 LEU A N 1
ATOM 766 C CA . LEU A 1 100 ? -14.713 -0.405 19.536 1.00 93.75 100 LEU A CA 1
ATOM 767 C C . LEU A 1 100 ? -15.726 -0.121 18.419 1.00 93.75 100 LEU A C 1
ATOM 769 O O . LEU A 1 100 ? -15.370 -0.191 17.243 1.00 93.75 100 LEU A O 1
ATOM 773 N N . LEU A 1 101 ? -16.969 0.231 18.766 1.00 94.75 101 LEU A N 1
ATOM 774 C CA . LEU A 1 101 ? -18.008 0.558 17.780 1.00 94.75 101 LEU A CA 1
ATOM 775 C C . LEU A 1 101 ? -17.586 1.729 16.883 1.00 94.75 101 LEU A C 1
ATOM 777 O O . LEU A 1 101 ? -17.649 1.625 15.655 1.00 94.75 101 LEU A O 1
ATOM 781 N N . TRP A 1 102 ? -17.090 2.814 17.482 1.00 96.19 102 TRP A N 1
ATOM 782 C CA . TRP A 1 102 ? -16.590 3.967 16.730 1.00 96.19 102 TRP A CA 1
ATOM 783 C C . TRP A 1 102 ? -15.364 3.627 15.878 1.00 96.19 102 TRP A C 1
ATOM 785 O O . TRP A 1 102 ? -15.275 4.071 14.732 1.00 96.19 102 TRP A O 1
ATOM 795 N N . SER A 1 103 ? -14.452 2.800 16.394 1.00 95.56 103 SER A N 1
ATOM 796 C CA . SER A 1 103 ? -13.270 2.326 15.665 1.00 95.56 103 SER A CA 1
ATOM 797 C C . SER A 1 103 ? -13.653 1.561 14.406 1.00 95.56 103 SER A C 1
ATOM 799 O O . SER A 1 103 ? -13.139 1.865 13.327 1.00 95.56 103 SER A O 1
ATOM 801 N N . VAL A 1 104 ? -14.615 0.639 14.497 1.00 95.38 104 VAL A N 1
ATOM 802 C CA . VAL A 1 104 ? -15.098 -0.125 13.340 1.00 95.38 104 VAL A CA 1
ATOM 803 C C . VAL A 1 104 ? -15.685 0.806 12.278 1.00 95.38 104 VAL A C 1
ATOM 805 O O . VAL A 1 104 ? -15.297 0.716 11.113 1.00 95.38 104 VAL A O 1
ATOM 808 N N . VAL A 1 105 ? -16.567 1.734 12.664 1.00 96.19 105 VAL A N 1
ATOM 809 C CA . VAL A 1 105 ? -17.214 2.663 11.720 1.00 96.19 105 VAL A CA 1
ATOM 810 C C . VAL A 1 105 ? -16.182 3.549 11.018 1.00 96.19 105 VAL A C 1
ATOM 812 O O . VAL A 1 105 ? -16.163 3.622 9.788 1.00 96.19 105 VAL A O 1
ATOM 815 N N . ILE A 1 106 ? -15.285 4.178 11.781 1.00 96.06 106 ILE A N 1
ATOM 816 C CA . ILE A 1 106 ? -14.242 5.059 11.240 1.00 96.06 106 ILE A CA 1
ATOM 817 C C . ILE A 1 106 ? -13.299 4.279 10.318 1.00 96.06 106 ILE A C 1
ATOM 819 O O . ILE A 1 106 ? -12.953 4.762 9.239 1.00 96.06 106 ILE A O 1
ATOM 823 N N . THR A 1 107 ? -12.928 3.055 10.692 1.00 96.25 107 THR A N 1
ATOM 824 C CA . THR A 1 107 ? -12.044 2.207 9.883 1.00 96.25 107 THR A CA 1
ATOM 825 C C . THR A 1 107 ? -12.702 1.797 8.573 1.00 96.25 107 THR A C 1
ATOM 827 O O . THR A 1 107 ? -12.061 1.861 7.527 1.00 96.25 107 THR A O 1
ATOM 830 N N . VAL A 1 108 ? -13.984 1.422 8.582 1.00 96.88 108 VAL A N 1
ATOM 831 C CA . VAL A 1 108 ? -14.713 1.073 7.353 1.00 96.88 108 VAL A CA 1
ATOM 832 C C . VAL A 1 108 ? -14.798 2.273 6.408 1.00 96.88 108 VAL A C 1
ATOM 834 O O . VAL A 1 108 ? -14.528 2.119 5.215 1.00 96.88 108 VAL A O 1
ATOM 837 N N . ILE A 1 109 ? -15.095 3.469 6.929 1.00 97.44 109 ILE A N 1
ATOM 838 C CA . ILE A 1 109 ? -15.104 4.714 6.143 1.00 97.44 109 ILE A CA 1
ATOM 839 C C . ILE A 1 109 ? -13.709 4.998 5.572 1.00 97.44 109 ILE A C 1
ATOM 841 O O . ILE A 1 109 ? -13.573 5.281 4.380 1.00 97.44 109 ILE A O 1
ATOM 845 N N . ALA A 1 110 ? -12.661 4.876 6.388 1.00 96.69 110 ALA A N 1
ATOM 846 C CA . ALA A 1 110 ? -11.288 5.080 5.945 1.00 96.69 110 ALA A CA 1
ATOM 847 C C . ALA A 1 110 ? -10.895 4.087 4.839 1.00 96.69 110 ALA A C 1
ATOM 849 O O . ALA A 1 110 ? -10.384 4.509 3.803 1.00 96.69 110 ALA A O 1
ATOM 850 N N . LEU A 1 111 ? -11.185 2.791 5.001 1.00 96.94 111 LEU A N 1
ATOM 851 C CA . LEU A 1 111 ? -10.934 1.766 3.981 1.00 96.94 111 LEU A CA 1
ATOM 852 C C . LEU A 1 111 ? -11.683 2.052 2.678 1.00 96.94 111 LEU A C 1
ATOM 854 O O . LEU A 1 111 ? -11.127 1.835 1.600 1.00 96.94 111 LEU A O 1
ATOM 858 N N . PHE A 1 112 ? -12.908 2.573 2.764 1.00 97.81 112 PHE A N 1
ATOM 859 C CA . PHE A 1 112 ? -13.683 2.956 1.589 1.00 97.81 112 PHE A CA 1
ATOM 860 C C . PHE A 1 112 ? -12.998 4.097 0.833 1.00 97.81 112 PHE A C 1
ATOM 862 O O . PHE A 1 112 ? -12.764 3.990 -0.372 1.00 97.81 112 PHE A O 1
ATOM 869 N N . ILE A 1 113 ? -12.608 5.159 1.546 1.00 97.44 113 ILE A N 1
ATOM 870 C CA . ILE A 1 113 ? -11.899 6.312 0.976 1.00 97.44 113 ILE A CA 1
ATOM 871 C C . ILE A 1 113 ? -10.559 5.871 0.371 1.00 97.44 113 ILE A C 1
ATOM 873 O O . ILE A 1 113 ? -10.274 6.182 -0.787 1.00 97.44 113 ILE A O 1
ATOM 877 N N . PHE A 1 114 ? -9.759 5.091 1.102 1.00 95.69 114 PHE A N 1
ATOM 878 C CA . PHE A 1 114 ? -8.483 4.563 0.613 1.00 95.69 114 PHE A CA 1
ATOM 879 C C . PHE A 1 114 ? -8.659 3.698 -0.632 1.00 95.69 114 PHE A C 1
ATOM 881 O O . PHE A 1 114 ? -7.923 3.861 -1.605 1.00 95.69 114 PHE A O 1
ATOM 888 N N . GLY A 1 115 ? -9.639 2.796 -0.630 1.00 96.19 115 GLY A N 1
ATOM 889 C CA . GLY A 1 115 ? -9.920 1.939 -1.773 1.00 96.19 115 GLY A CA 1
ATOM 890 C C . GLY A 1 115 ? -10.421 2.726 -2.987 1.00 96.19 115 GLY A C 1
ATOM 891 O O . GLY A 1 115 ? -10.026 2.407 -4.110 1.00 96.19 115 GLY A O 1
ATOM 892 N N . TYR A 1 116 ? -11.207 3.787 -2.782 1.00 97.56 116 TYR A N 1
ATOM 893 C CA . TYR A 1 116 ? -11.653 4.682 -3.851 1.00 97.56 116 TYR A CA 1
ATOM 894 C C . TYR A 1 116 ? -10.473 5.427 -4.482 1.00 97.56 116 TYR A C 1
ATOM 896 O O . TYR A 1 116 ? -10.282 5.372 -5.697 1.00 97.56 116 TYR A O 1
ATOM 904 N N . ILE A 1 117 ? -9.631 6.051 -3.650 1.00 96.62 117 ILE A N 1
ATOM 905 C CA . ILE A 1 117 ? -8.412 6.750 -4.079 1.00 96.62 117 ILE A CA 1
ATOM 906 C C . ILE A 1 117 ? -7.494 5.786 -4.839 1.00 96.62 117 ILE A C 1
ATOM 908 O O . ILE A 1 117 ? -7.078 6.076 -5.962 1.00 96.62 117 ILE A O 1
ATOM 912 N N . LYS A 1 118 ? -7.234 4.601 -4.269 1.00 94.00 118 LYS A N 1
ATOM 913 C CA . LYS A 1 118 ? -6.451 3.534 -4.907 1.00 94.00 118 LYS A CA 1
ATOM 914 C C . LYS A 1 118 ? -7.004 3.183 -6.287 1.00 94.00 118 LYS A C 1
ATOM 916 O O . LYS A 1 118 ? -6.224 3.013 -7.222 1.00 94.00 118 LYS A O 1
ATOM 921 N N . GLY A 1 119 ? -8.323 3.071 -6.429 1.00 94.88 119 GLY A N 1
ATOM 922 C CA . GLY A 1 119 ? -8.949 2.727 -7.702 1.00 94.88 119 GLY A CA 1
ATOM 923 C C . GLY A 1 119 ? -8.673 3.773 -8.780 1.00 94.88 119 GLY A C 1
ATOM 924 O O . GLY A 1 119 ? -8.191 3.431 -9.859 1.00 94.88 119 GLY A O 1
ATOM 925 N N . THR A 1 120 ? -8.838 5.052 -8.432 1.00 95.00 120 THR A N 1
ATOM 926 C CA . THR A 1 120 ? -8.546 6.188 -9.317 1.00 95.00 120 THR A CA 1
ATOM 927 C C . THR A 1 120 ? -7.091 6.200 -9.792 1.00 95.00 120 THR A C 1
ATOM 929 O O . THR A 1 120 ? -6.839 6.364 -10.982 1.00 95.00 120 THR A O 1
ATOM 932 N N . PHE A 1 121 ? -6.123 5.975 -8.896 1.00 94.38 121 PHE A N 1
ATOM 933 C CA . PHE A 1 121 ? -4.697 5.993 -9.255 1.00 94.38 121 PHE A CA 1
ATOM 934 C C . PHE A 1 121 ? -4.226 4.754 -10.030 1.00 94.38 121 PHE A C 1
ATOM 936 O O . PHE A 1 121 ? -3.239 4.827 -10.755 1.00 94.38 121 PHE A O 1
ATOM 943 N N . THR A 1 122 ? -4.905 3.615 -9.882 1.00 91.38 122 THR A N 1
ATOM 944 C CA . THR A 1 122 ? -4.515 2.342 -10.521 1.00 91.38 122 THR A CA 1
ATOM 945 C C . THR A 1 122 ? -5.215 2.089 -11.856 1.00 91.38 122 THR A C 1
ATOM 947 O O . THR A 1 122 ? -4.991 1.047 -12.467 1.00 91.38 122 THR A O 1
ATOM 950 N N . GLY A 1 123 ? -6.067 3.014 -12.313 1.00 89.88 123 GLY A N 1
ATOM 951 C CA . GLY A 1 123 ? -6.852 2.849 -13.540 1.00 89.88 123 GLY A CA 1
ATOM 952 C C . GLY A 1 123 ? -7.955 1.790 -13.427 1.00 89.88 123 GLY A C 1
ATOM 953 O O . GLY A 1 123 ? -8.454 1.308 -14.440 1.00 89.88 123 GLY A O 1
ATOM 954 N N . THR A 1 124 ? -8.338 1.408 -12.205 1.00 91.56 124 THR A N 1
ATOM 955 C CA . THR A 1 124 ? -9.448 0.479 -11.955 1.00 91.56 124 THR A CA 1
ATOM 956 C C . THR A 1 124 ? -10.713 1.253 -11.582 1.00 91.56 124 THR A C 1
ATOM 958 O O . THR A 1 124 ? -10.654 2.409 -11.175 1.00 91.56 124 THR A O 1
ATOM 961 N N . THR A 1 125 ? -11.893 0.640 -11.713 1.00 95.81 125 THR A N 1
ATOM 962 C CA . THR A 1 125 ? -13.164 1.293 -11.349 1.00 95.81 125 THR A CA 1
ATOM 963 C C . THR A 1 125 ? -13.165 1.679 -9.855 1.00 95.81 125 THR A C 1
ATOM 965 O O . THR A 1 125 ? -13.167 0.762 -9.020 1.00 95.81 125 THR A O 1
ATOM 968 N N . PRO A 1 126 ? -13.205 2.980 -9.488 1.00 95.88 126 PRO A N 1
ATOM 969 C CA . PRO A 1 126 ? -12.958 3.434 -8.113 1.00 95.88 126 PRO A CA 1
ATOM 970 C C . PRO A 1 126 ? -13.888 2.814 -7.072 1.00 95.88 126 PRO A C 1
ATOM 972 O O . PRO A 1 126 ? -13.434 2.310 -6.046 1.00 95.88 126 PRO A O 1
ATOM 975 N N . LEU A 1 127 ? -15.186 2.755 -7.377 1.00 96.81 127 LEU A N 1
ATOM 976 C CA . LEU A 1 127 ? -16.189 2.194 -6.475 1.00 96.81 127 LEU A CA 1
ATOM 977 C C . LEU A 1 127 ? -15.963 0.698 -6.201 1.00 96.81 127 LEU A C 1
ATOM 979 O O . LEU A 1 127 ? -16.082 0.249 -5.064 1.00 96.81 127 LEU A O 1
ATOM 983 N N . LYS A 1 128 ? -15.572 -0.076 -7.219 1.00 96.38 128 LYS A N 1
ATOM 984 C CA . LYS A 1 128 ? -15.256 -1.504 -7.053 1.00 96.38 128 LYS A CA 1
ATOM 985 C C . LYS A 1 128 ? -14.031 -1.696 -6.162 1.00 96.38 128 LYS A C 1
ATOM 987 O O . LYS A 1 128 ? -14.045 -2.565 -5.297 1.00 96.38 128 LYS A O 1
ATOM 992 N N . SER A 1 129 ? -12.998 -0.873 -6.353 1.00 96.75 129 SER A N 1
ATOM 993 C CA . SER A 1 129 ? -11.787 -0.901 -5.525 1.00 96.75 129 SER A CA 1
ATOM 994 C C . SER A 1 129 ? -12.092 -0.530 -4.068 1.00 96.75 129 SER A C 1
ATOM 996 O O . SER A 1 129 ? -11.596 -1.191 -3.155 1.00 96.75 129 SER A O 1
ATOM 998 N N . ALA A 1 130 ? -12.961 0.462 -3.838 1.00 97.25 130 ALA A N 1
ATOM 999 C CA . ALA A 1 130 ? -13.451 0.832 -2.509 1.00 97.25 130 ALA A CA 1
ATOM 1000 C C . ALA A 1 130 ? -14.156 -0.340 -1.812 1.00 97.25 130 ALA A C 1
ATOM 1002 O O . ALA A 1 130 ? -13.727 -0.768 -0.742 1.00 97.25 130 ALA A O 1
ATOM 1003 N N . ILE A 1 131 ? -15.167 -0.922 -2.465 1.00 97.69 131 ILE A N 1
ATOM 1004 C CA . ILE A 1 131 ? -15.943 -2.045 -1.920 1.00 97.69 131 ILE A CA 1
ATOM 1005 C C . ILE A 1 131 ? -15.041 -3.252 -1.637 1.00 97.69 131 ILE A C 1
ATOM 1007 O O . ILE A 1 131 ? -15.114 -3.830 -0.556 1.00 97.69 131 ILE A O 1
ATOM 1011 N N . GLN A 1 132 ? -14.150 -3.618 -2.566 1.00 97.25 132 GLN A N 1
ATOM 1012 C CA . GLN A 1 132 ? -13.210 -4.726 -2.360 1.00 97.25 132 GLN A CA 1
ATOM 1013 C C . GLN A 1 132 ? -12.282 -4.483 -1.167 1.00 97.25 132 GLN A C 1
ATOM 1015 O O . GLN A 1 132 ? -12.043 -5.398 -0.383 1.00 97.25 132 GLN A O 1
ATOM 1020 N N . THR A 1 133 ? -11.777 -3.257 -1.014 1.00 97.06 133 THR A N 1
ATOM 1021 C CA . THR A 1 133 ? -10.879 -2.901 0.091 1.00 97.06 133 THR A CA 1
ATOM 1022 C C . THR A 1 133 ? -11.603 -2.984 1.438 1.00 97.06 133 THR A C 1
ATOM 1024 O O . THR A 1 133 ? -11.066 -3.575 2.373 1.00 97.06 133 THR A O 1
ATOM 1027 N N . CYS A 1 134 ? -12.842 -2.486 1.525 1.00 97.62 134 CYS A N 1
ATOM 1028 C CA . CYS A 1 134 ? -13.680 -2.650 2.715 1.00 97.62 134 CYS A CA 1
ATOM 1029 C C . CYS A 1 134 ? -13.939 -4.124 3.031 1.00 97.62 134 CYS A C 1
ATOM 1031 O O . CYS A 1 134 ? -13.719 -4.537 4.161 1.00 97.62 134 CYS A O 1
ATOM 1033 N N . LEU A 1 135 ? -14.353 -4.927 2.044 1.00 97.69 135 LEU A N 1
ATOM 1034 C CA . LEU A 1 135 ? -14.674 -6.343 2.254 1.00 97.69 135 LEU A CA 1
ATOM 1035 C C . LEU A 1 135 ? -13.472 -7.136 2.774 1.00 97.69 135 LEU A C 1
ATOM 1037 O O . LEU A 1 135 ? -13.606 -7.873 3.746 1.00 97.69 135 LEU A O 1
ATOM 1041 N N . ILE A 1 136 ? -12.295 -6.957 2.168 1.00 97.25 136 ILE A N 1
ATOM 1042 C CA . ILE A 1 136 ? -11.068 -7.631 2.615 1.00 97.25 136 ILE A CA 1
ATOM 1043 C C . ILE A 1 136 ? -10.728 -7.215 4.050 1.00 97.25 136 ILE A C 1
ATOM 1045 O O . ILE A 1 136 ? -10.436 -8.074 4.881 1.00 97.25 136 ILE A O 1
ATOM 1049 N N . GLY A 1 137 ? -10.812 -5.916 4.359 1.00 95.69 137 GLY A N 1
ATOM 1050 C CA . GLY A 1 137 ? -10.556 -5.404 5.705 1.00 95.69 137 GLY A CA 1
ATOM 1051 C C . GLY A 1 137 ? -11.543 -5.935 6.746 1.00 95.69 137 GLY A C 1
ATOM 1052 O O . GLY A 1 137 ? -11.121 -6.400 7.801 1.00 95.69 137 GLY A O 1
ATOM 1053 N N . SER A 1 138 ? -12.843 -5.938 6.443 1.00 95.62 138 SER A N 1
ATOM 1054 C CA . SER A 1 138 ? -13.887 -6.459 7.332 1.00 95.62 138 SER A CA 1
ATOM 1055 C C . SER A 1 138 ? -13.740 -7.961 7.579 1.00 95.62 138 SER A C 1
ATOM 1057 O O . SER A 1 138 ? -13.867 -8.398 8.720 1.00 95.62 138 SER A O 1
ATOM 1059 N N . VAL A 1 139 ? -13.421 -8.753 6.547 1.00 97.69 139 VAL A N 1
ATOM 1060 C CA . VAL A 1 139 ? -13.167 -10.197 6.699 1.00 97.69 139 VAL A CA 1
ATOM 1061 C C . VAL A 1 139 ? -11.916 -10.446 7.541 1.00 97.69 139 VAL A C 1
ATOM 1063 O O . VAL A 1 139 ? -11.946 -11.286 8.440 1.00 97.69 139 VAL A O 1
ATOM 1066 N N . ALA A 1 140 ? -10.832 -9.703 7.304 1.00 96.06 140 ALA A N 1
ATOM 1067 C CA . ALA A 1 140 ? -9.607 -9.824 8.090 1.00 96.06 140 ALA A CA 1
ATOM 1068 C C . ALA A 1 140 ? -9.839 -9.469 9.569 1.00 96.06 140 ALA A C 1
ATOM 1070 O O . ALA A 1 140 ? -9.477 -10.248 10.450 1.00 96.06 140 ALA A O 1
ATOM 1071 N N . ALA A 1 141 ? -10.496 -8.337 9.842 1.00 93.75 141 ALA A N 1
ATOM 1072 C CA . ALA A 1 141 ? -10.819 -7.898 11.198 1.00 93.75 141 ALA A CA 1
ATOM 1073 C C . ALA A 1 141 ? -11.764 -8.878 11.912 1.00 93.75 141 ALA A C 1
ATOM 1075 O O . ALA A 1 141 ? -11.514 -9.247 13.057 1.00 93.75 141 ALA A O 1
ATOM 1076 N N . GLY A 1 142 ? -12.806 -9.356 11.222 1.00 94.12 142 GLY A N 1
ATOM 1077 C CA . GLY A 1 142 ? -13.723 -10.362 11.756 1.00 94.12 142 GLY A CA 1
ATOM 1078 C C . GLY A 1 142 ? -13.011 -11.674 12.091 1.00 94.12 142 GLY A C 1
ATOM 1079 O O . GLY A 1 142 ? -13.219 -12.230 13.164 1.00 94.12 142 GLY A O 1
ATOM 1080 N N . THR A 1 143 ? -12.104 -12.129 11.223 1.00 96.50 143 THR A N 1
ATOM 1081 C CA . THR A 1 143 ? -11.299 -13.336 11.472 1.00 96.50 143 THR A CA 1
ATOM 1082 C C . THR A 1 143 ? -10.389 -13.154 12.685 1.00 96.50 143 THR A C 1
ATOM 1084 O O . THR A 1 143 ? -10.351 -14.020 13.556 1.00 96.50 143 THR A O 1
ATOM 1087 N N . ALA A 1 144 ? -9.694 -12.017 12.784 1.00 94.38 144 ALA A N 1
ATOM 1088 C CA . ALA A 1 144 ? -8.838 -11.710 13.928 1.00 94.38 144 ALA A CA 1
ATOM 1089 C C . ALA A 1 144 ? -9.631 -11.678 15.245 1.00 94.38 144 ALA A C 1
ATOM 1091 O O . ALA A 1 144 ? -9.184 -12.242 16.241 1.00 94.38 144 ALA A O 1
ATOM 1092 N N . PHE A 1 145 ? -10.829 -11.085 15.237 1.00 91.50 145 PHE A N 1
ATOM 1093 C CA . PHE A 1 145 ? -11.726 -11.070 16.392 1.00 91.50 145 PHE A CA 1
ATOM 1094 C C . PHE A 1 145 ? -12.174 -12.478 16.801 1.00 91.50 145 PHE A C 1
ATOM 1096 O O . PHE A 1 145 ? -12.132 -12.807 17.984 1.00 91.50 145 PHE A O 1
ATOM 1103 N N . LEU A 1 146 ? -12.567 -13.327 15.843 1.00 94.81 146 LEU A N 1
ATOM 1104 C CA . LEU A 1 146 ? -12.969 -14.708 16.130 1.00 94.81 146 LEU A CA 1
ATOM 1105 C C . LEU A 1 146 ? -11.823 -15.513 16.748 1.00 94.81 146 LEU A C 1
ATOM 1107 O O . LEU A 1 146 ? -12.032 -16.195 17.747 1.00 94.81 146 LEU A O 1
ATOM 1111 N N . VAL A 1 147 ? -10.612 -15.393 16.199 1.00 95.75 147 VAL A N 1
ATOM 1112 C CA . VAL A 1 147 ? -9.422 -16.064 16.743 1.00 95.75 147 VAL A CA 1
ATOM 1113 C C . VAL A 1 147 ? -9.110 -15.562 18.152 1.00 95.75 147 VAL A C 1
ATOM 1115 O O . VAL A 1 147 ? -8.906 -16.373 19.051 1.00 95.75 147 VAL A O 1
ATOM 1118 N N . ALA A 1 148 ? -9.122 -14.245 18.373 1.00 93.31 148 ALA A N 1
ATOM 1119 C CA . ALA A 1 148 ? -8.899 -13.674 19.699 1.00 93.31 148 ALA A CA 1
ATOM 1120 C C . ALA A 1 148 ? -9.941 -14.174 20.708 1.00 93.31 148 ALA A C 1
ATOM 1122 O O . ALA A 1 148 ? -9.584 -14.543 21.824 1.00 93.31 148 ALA A O 1
ATOM 1123 N N . ARG A 1 149 ? -11.213 -14.256 20.302 1.00 92.38 149 ARG A N 1
ATOM 1124 C CA . ARG A 1 149 ? -12.290 -14.787 21.140 1.00 92.38 149 ARG A CA 1
ATOM 1125 C C . ARG A 1 149 ? -12.090 -16.265 21.477 1.00 92.38 149 ARG A C 1
ATOM 1127 O O . ARG A 1 149 ? -12.276 -16.626 22.625 1.00 92.38 149 ARG A O 1
ATOM 1134 N N . MET A 1 150 ? -11.682 -17.096 20.518 1.00 95.44 150 MET A N 1
ATOM 1135 C CA . MET A 1 150 ? -11.439 -18.530 20.749 1.00 95.44 150 MET A CA 1
ATOM 1136 C C . MET A 1 150 ? -10.273 -18.821 21.699 1.00 95.44 150 MET A C 1
ATOM 1138 O O . MET A 1 150 ? -10.229 -19.898 22.274 1.00 95.44 150 MET A O 1
ATOM 1142 N N . ILE A 1 151 ? -9.304 -17.909 21.802 1.00 95.56 151 ILE A N 1
ATOM 1143 C CA . ILE A 1 151 ? -8.130 -18.059 22.677 1.00 95.56 151 ILE A CA 1
ATOM 1144 C C . ILE A 1 151 ? -8.394 -17.471 24.072 1.00 95.56 151 ILE A C 1
ATOM 1146 O O . ILE A 1 151 ? -7.736 -17.855 25.034 1.00 95.56 151 ILE A O 1
ATOM 1150 N N . SER A 1 152 ? -9.305 -16.499 24.166 1.00 85.06 152 SE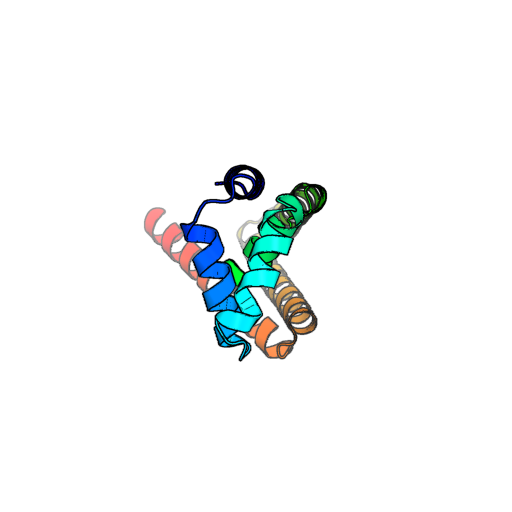R A N 1
ATOM 1151 C CA . SER A 1 152 ? -9.597 -15.761 25.405 1.00 85.06 152 SER A CA 1
ATOM 1152 C C . SER A 1 152 ? -10.725 -16.388 26.239 1.00 85.06 152 SER A C 1
ATOM 1154 O O . SER A 1 152 ? -11.021 -15.876 27.317 1.00 85.06 152 SER A O 1
ATOM 1156 N N . GLU A 1 153 ? -11.352 -17.447 25.725 1.00 57.84 153 GLU A N 1
ATOM 1157 C CA . GLU A 1 153 ? -12.288 -18.352 26.415 1.00 57.84 153 GLU A CA 1
ATOM 1158 C C . GLU A 1 153 ? -11.534 -19.623 26.834 1.00 57.84 153 GLU A C 1
ATOM 1160 O O . GLU A 1 153 ? -11.761 -20.100 27.968 1.00 57.84 153 GLU A O 1
#

Foldseek 3Di:
DDPVVLLVVQLPDDPVLLVVQLVLVVVVVDDSVRSVVVSVVCNVPSNSSSCCCCCRVVVDDDDDPVVVVVVVVVVVVCCVVLVVQLCVLVVVDPDPVRSNVVSLVSNLVVQLVVQLVVCVVVVHNSNVSSVVSSVVVVVVVVVVVVVVVVVVD